Protein AF-A0A954P9D2-F1 (afdb_monomer_lite)

pLDDT: mean 96.08, std 3.05, range [79.88, 98.69]

Sequence (111 aa):
MTRSARWLGLVVFLVICLAAGGLGAIATTPEIAGWYQTLEKPSWNPPAGVFGPVWTTLYLMMGVAAWSVWRPAGLKAAARPLTIFGVQLGLNVAWSWIFFGLHQPGWAFVE

Foldseek 3Di:
DDPVVLVVQLVVLLCVLVVLVVLLCVLAVVCVVPVVVVDPDDPPDDDPVVVVVVSNVVSNVLSVVLSVLQVPPHCVNSVVVVVVSVVVSVLVSVLSCCCRVVVNVVVSVVD

Secondary structure (DSSP, 8-state):
--HHHHHHHHHHHHHHHHHHHHHHHHHHHHHHTTHHHHS---TTPPPHHHHHHHHHHHHHHHHHHHHHHHTTTHHHHHHHHHHHHHHHHHHHHHHHIIIIIS--HHHHHH-

Structure (mmCIF, N/CA/C/O backbone):
data_AF-A0A954P9D2-F1
#
_entry.id   AF-A0A954P9D2-F1
#
loop_
_atom_site.group_PDB
_atom_site.id
_atom_site.type_symbol
_atom_site.label_atom_id
_atom_site.label_alt_id
_atom_site.label_comp_id
_atom_site.label_asym_id
_atom_site.label_entity_id
_atom_site.label_seq_id
_atom_site.pdbx_PDB_ins_code
_atom_site.Cartn_x
_atom_site.Cartn_y
_atom_site.Cartn_z
_atom_site.occupancy
_atom_site.B_iso_or_equiv
_atom_site.auth_seq_id
_atom_site.auth_comp_id
_atom_site.auth_asym_id
_atom_site.auth_atom_id
_atom_site.pdbx_PDB_model_num
ATOM 1 N N . MET A 1 1 ? -14.077 1.660 23.915 1.00 79.88 1 MET A N 1
ATOM 2 C CA . MET A 1 1 ? -12.723 2.176 23.591 1.00 79.88 1 MET A CA 1
ATOM 3 C C . MET A 1 1 ? -12.595 3.623 24.031 1.00 79.88 1 MET A C 1
ATOM 5 O O . MET A 1 1 ? -13.504 4.402 23.763 1.00 79.88 1 MET A O 1
ATOM 9 N N . THR A 1 2 ? -11.478 3.977 24.665 1.00 89.56 2 THR A N 1
ATOM 10 C CA . THR A 1 2 ? -11.159 5.363 25.042 1.00 89.56 2 THR A CA 1
ATOM 11 C C . THR A 1 2 ? -10.861 6.220 23.806 1.00 89.56 2 THR A C 1
ATOM 13 O O . THR A 1 2 ? -10.557 5.696 22.730 1.00 89.56 2 THR A O 1
ATOM 16 N N . ARG A 1 3 ? -10.935 7.551 23.944 1.00 88.69 3 ARG A N 1
ATOM 17 C CA . ARG A 1 3 ? -10.591 8.491 22.861 1.00 88.69 3 ARG A CA 1
ATOM 18 C C . ARG A 1 3 ? -9.152 8.281 22.373 1.00 88.69 3 ARG A C 1
ATOM 20 O O . ARG A 1 3 ? -8.936 8.229 21.168 1.00 88.69 3 ARG A O 1
ATOM 27 N N . SER A 1 4 ? -8.206 8.071 23.287 1.00 90.69 4 SER A N 1
ATOM 28 C CA . SER A 1 4 ? -6.795 7.820 22.962 1.00 90.69 4 SER A CA 1
ATOM 29 C C . SER A 1 4 ? -6.597 6.527 22.169 1.00 90.69 4 SER A C 1
ATOM 31 O O . SER A 1 4 ? -5.880 6.530 21.175 1.00 90.69 4 SER A O 1
ATOM 33 N N . ALA A 1 5 ? -7.304 5.447 22.526 1.00 89.75 5 ALA A N 1
ATOM 34 C CA . ALA A 1 5 ? -7.237 4.186 21.783 1.00 89.75 5 ALA A CA 1
ATOM 35 C C . ALA A 1 5 ? -7.728 4.333 20.332 1.00 89.75 5 ALA A C 1
ATOM 37 O O . ALA A 1 5 ? -7.192 3.695 19.430 1.00 89.75 5 ALA A O 1
ATOM 38 N N . ARG A 1 6 ? -8.725 5.195 20.085 1.00 93.19 6 ARG A N 1
ATOM 39 C CA . ARG A 1 6 ? -9.215 5.466 18.723 1.00 93.19 6 ARG A CA 1
ATOM 40 C C . ARG A 1 6 ? -8.153 6.156 17.872 1.00 93.19 6 ARG A C 1
ATOM 42 O O . ARG A 1 6 ? -7.942 5.728 16.745 1.00 93.19 6 ARG A O 1
ATOM 49 N N . TRP A 1 7 ? -7.496 7.189 18.399 1.00 95.38 7 TRP A N 1
ATOM 50 C CA . TRP A 1 7 ? -6.448 7.912 17.671 1.00 95.38 7 TRP A CA 1
ATOM 51 C C . TRP A 1 7 ? -5.203 7.062 17.447 1.00 95.38 7 TRP A C 1
ATOM 53 O O . TRP A 1 7 ? -4.661 7.071 16.347 1.00 95.38 7 TRP A O 1
ATOM 63 N N . LEU A 1 8 ? -4.806 6.269 18.445 1.00 96.12 8 LEU A N 1
ATOM 64 C CA . LEU A 1 8 ? -3.711 5.318 18.287 1.00 96.12 8 LEU A CA 1
ATOM 65 C C . LEU A 1 8 ? -4.011 4.319 17.164 1.00 96.12 8 LEU A C 1
ATOM 67 O O . LEU A 1 8 ? -3.168 4.100 16.302 1.00 96.12 8 LEU A O 1
ATOM 71 N N . GLY A 1 9 ? -5.230 3.773 17.123 1.00 96.25 9 GLY A N 1
ATOM 72 C CA . GLY A 1 9 ? -5.637 2.887 16.035 1.00 96.25 9 GLY A CA 1
ATOM 73 C C . GLY A 1 9 ? -5.582 3.558 14.663 1.00 96.25 9 GLY A C 1
ATOM 74 O O . GLY A 1 9 ? -5.125 2.932 13.716 1.00 96.25 9 GLY A O 1
ATOM 75 N N . LEU A 1 10 ? -5.985 4.831 14.548 1.00 97.88 10 LEU A N 1
ATOM 76 C CA . LEU A 1 10 ? -5.885 5.568 13.282 1.00 97.88 10 LEU A CA 1
ATOM 77 C C . LEU A 1 10 ? -4.433 5.649 12.809 1.00 97.88 10 LEU A C 1
ATOM 79 O O . LEU A 1 10 ? -4.148 5.304 11.668 1.00 97.88 10 LEU A O 1
ATOM 83 N N . VAL A 1 11 ? -3.521 6.054 13.696 1.00 98.31 11 VAL A N 1
ATOM 84 C CA . VAL A 1 11 ? -2.087 6.126 13.381 1.00 98.31 11 VAL A CA 1
ATOM 85 C C . VAL A 1 11 ? -1.564 4.760 12.944 1.00 98.31 11 VAL A C 1
ATOM 87 O O . VAL A 1 11 ? -0.881 4.676 11.930 1.00 98.31 11 VAL A O 1
ATOM 90 N N . VAL A 1 12 ? -1.935 3.686 13.646 1.00 98.12 12 VAL A N 1
ATOM 91 C CA . VAL A 1 12 ? -1.532 2.319 13.287 1.00 98.12 12 VAL A CA 1
ATOM 92 C C . VAL A 1 12 ? -1.996 1.948 11.876 1.00 98.12 12 VAL A C 1
ATOM 94 O O . VAL A 1 12 ? -1.177 1.508 11.074 1.00 98.12 12 VAL A O 1
ATOM 97 N N . PHE A 1 13 ? -3.270 2.158 11.532 1.00 98.38 13 PHE A N 1
ATOM 98 C CA . PHE A 1 13 ? -3.767 1.827 10.191 1.00 98.38 13 PHE A CA 1
ATOM 99 C C . PHE A 1 13 ? -3.132 2.684 9.090 1.00 98.38 13 PHE A C 1
ATOM 101 O O . PHE A 1 13 ? -2.826 2.159 8.020 1.00 98.38 13 PHE A O 1
ATOM 108 N N . LEU A 1 14 ? -2.891 3.973 9.349 1.00 98.69 14 LEU A N 1
ATOM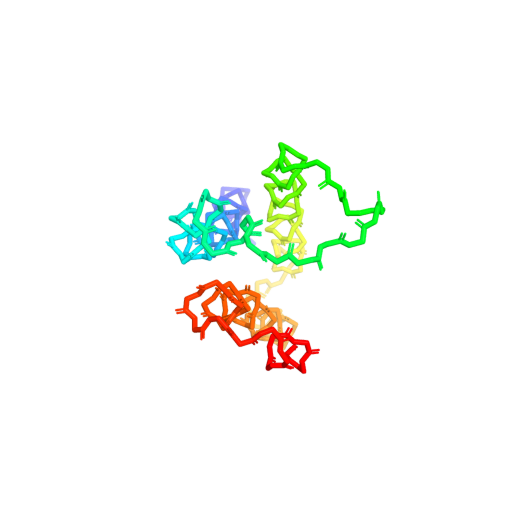 109 C CA . LEU A 1 14 ? -2.185 4.849 8.410 1.00 98.69 14 LEU A CA 1
ATOM 110 C C . LEU A 1 14 ? -0.751 4.371 8.171 1.00 98.69 14 LEU A C 1
ATOM 112 O O . LEU A 1 14 ? -0.333 4.257 7.022 1.00 98.69 14 LEU A O 1
ATOM 116 N N . VAL A 1 15 ? -0.019 4.043 9.238 1.00 98.62 15 VAL A N 1
ATOM 117 C CA . VAL A 1 15 ? 1.353 3.531 9.140 1.00 98.62 15 VAL A CA 1
ATOM 118 C C . VAL A 1 15 ? 1.387 2.213 8.373 1.00 98.62 15 VAL A C 1
ATOM 120 O O . VAL A 1 15 ? 2.235 2.062 7.504 1.00 98.62 15 VAL A O 1
ATOM 123 N N . ILE A 1 16 ? 0.455 1.289 8.627 1.00 98.50 16 ILE A N 1
ATOM 124 C CA . ILE A 1 16 ? 0.372 0.016 7.893 1.00 98.50 16 ILE A CA 1
ATOM 125 C C . ILE A 1 16 ? 0.183 0.256 6.389 1.00 98.50 16 ILE A C 1
ATOM 127 O O . ILE A 1 16 ? 0.900 -0.333 5.583 1.00 98.50 16 ILE A O 1
ATOM 131 N N . CYS A 1 17 ? -0.746 1.134 6.001 1.00 98.62 17 CYS A N 1
ATOM 132 C CA . CYS A 1 17 ? -1.026 1.386 4.585 1.00 98.62 17 CYS A CA 1
ATOM 133 C C . CYS A 1 17 ? 0.133 2.115 3.894 1.00 98.62 17 CYS A C 1
ATOM 135 O O . CYS A 1 17 ? 0.526 1.743 2.793 1.00 98.62 17 CYS A O 1
ATOM 137 N N . LEU A 1 18 ? 0.730 3.116 4.545 1.00 98.50 18 LEU A N 1
ATOM 138 C CA . LEU A 1 18 ? 1.899 3.811 3.999 1.00 98.50 18 LEU A CA 1
ATOM 139 C C . LEU A 1 18 ? 3.127 2.894 3.923 1.00 98.50 18 LEU A C 1
ATOM 141 O O . LEU A 1 18 ? 3.888 2.984 2.963 1.00 98.50 18 LEU A O 1
ATOM 145 N N . ALA A 1 19 ? 3.307 1.992 4.891 1.00 98.50 19 ALA A N 1
ATOM 146 C CA . ALA A 1 19 ? 4.371 0.994 4.858 1.00 98.50 19 ALA A CA 1
ATOM 147 C C . ALA A 1 19 ? 4.188 0.020 3.689 1.00 98.50 19 ALA A C 1
ATOM 149 O O . ALA A 1 19 ? 5.165 -0.274 3.010 1.00 98.50 19 ALA A O 1
ATOM 150 N N . ALA A 1 20 ? 2.960 -0.422 3.399 1.00 98.38 20 ALA A N 1
ATOM 151 C CA . ALA A 1 20 ? 2.671 -1.214 2.203 1.00 98.38 20 ALA A CA 1
ATOM 152 C C . ALA A 1 20 ? 3.065 -0.460 0.920 1.00 98.38 20 ALA A C 1
ATOM 154 O O . ALA A 1 20 ? 3.794 -0.998 0.088 1.00 98.38 20 ALA A O 1
ATOM 155 N N . GLY A 1 21 ? 2.701 0.822 0.816 1.00 97.81 21 GLY A N 1
ATOM 156 C CA . GLY A 1 21 ? 3.150 1.677 -0.285 1.00 97.81 21 GLY A CA 1
ATOM 157 C C . GLY A 1 21 ? 4.665 1.801 -0.395 1.00 97.81 21 GLY A C 1
ATOM 158 O O . GLY A 1 21 ? 5.212 1.690 -1.490 1.00 97.81 21 GLY A O 1
ATOM 159 N N . GLY A 1 22 ? 5.353 1.963 0.734 1.00 97.81 22 GLY A N 1
ATOM 160 C CA . GLY A 1 22 ? 6.813 1.972 0.792 1.00 97.81 22 GLY A CA 1
ATOM 161 C C . GLY A 1 22 ? 7.431 0.650 0.332 1.00 97.81 22 GLY A C 1
ATOM 162 O O . GLY A 1 22 ? 8.374 0.662 -0.452 1.00 97.81 22 GLY A O 1
ATOM 163 N N . LEU A 1 23 ? 6.873 -0.488 0.756 1.00 98.25 23 LEU A N 1
ATOM 164 C CA . LEU A 1 23 ? 7.329 -1.818 0.342 1.00 98.25 23 LEU A CA 1
ATOM 165 C C . LEU A 1 23 ? 7.161 -2.046 -1.162 1.00 98.25 23 LEU A C 1
ATOM 167 O O . LEU A 1 23 ? 8.057 -2.608 -1.789 1.00 98.25 23 LEU A O 1
ATOM 171 N N . GLY A 1 24 ? 6.053 -1.591 -1.751 1.00 97.69 24 GLY A N 1
ATOM 172 C CA . GLY A 1 24 ? 5.882 -1.608 -3.204 1.00 97.69 24 GLY A CA 1
ATOM 173 C C . GLY A 1 24 ? 6.869 -0.673 -3.910 1.00 97.69 24 GLY A C 1
ATOM 174 O O . GLY A 1 24 ? 7.498 -1.048 -4.898 1.00 97.69 24 GLY A O 1
ATOM 175 N N . ALA A 1 25 ? 7.094 0.523 -3.357 1.00 96.81 25 ALA A N 1
ATOM 176 C CA . ALA A 1 25 ? 8.015 1.507 -3.919 1.00 96.81 25 ALA A CA 1
ATOM 177 C C . ALA A 1 25 ? 9.479 1.031 -3.967 1.00 96.81 25 ALA A C 1
ATOM 179 O O . ALA A 1 25 ? 10.219 1.502 -4.832 1.00 96.81 25 ALA A O 1
ATOM 180 N N . ILE A 1 26 ? 9.894 0.099 -3.099 1.00 97.94 26 ILE A N 1
ATOM 181 C CA . ILE A 1 26 ? 11.228 -0.532 -3.155 1.00 97.94 26 ILE A CA 1
ATOM 182 C C . ILE A 1 26 ? 11.433 -1.264 -4.487 1.00 97.94 26 ILE A C 1
ATOM 184 O O . ILE A 1 26 ? 12.494 -1.123 -5.088 1.00 97.94 26 ILE A O 1
ATOM 188 N N . ALA A 1 27 ? 10.426 -2.003 -4.960 1.00 96.75 27 ALA A N 1
ATOM 189 C CA . ALA A 1 27 ? 10.481 -2.685 -6.252 1.00 96.75 27 ALA A CA 1
ATOM 190 C C . ALA A 1 27 ? 10.306 -1.705 -7.422 1.00 96.75 27 ALA A C 1
ATOM 192 O O . ALA A 1 27 ? 10.965 -1.831 -8.447 1.00 96.75 27 ALA A O 1
ATOM 193 N N . THR A 1 28 ? 9.438 -0.705 -7.260 1.00 96.31 28 THR A N 1
ATOM 194 C CA . THR A 1 28 ? 9.079 0.215 -8.345 1.00 96.31 28 THR A CA 1
ATOM 195 C C . THR A 1 28 ? 10.163 1.250 -8.649 1.00 96.31 28 THR A C 1
ATOM 197 O O . THR A 1 28 ? 10.516 1.450 -9.807 1.00 96.31 28 THR A O 1
ATOM 200 N N . THR A 1 29 ? 10.697 1.932 -7.632 1.00 95.50 29 THR A N 1
ATOM 201 C CA . THR A 1 29 ? 11.515 3.152 -7.806 1.00 95.50 29 THR A CA 1
ATOM 202 C C . THR A 1 29 ? 12.765 2.957 -8.675 1.00 95.50 29 THR A C 1
ATOM 204 O O . THR A 1 29 ? 12.985 3.798 -9.551 1.00 95.50 29 THR A O 1
ATOM 207 N N . PRO A 1 30 ? 13.572 1.888 -8.499 1.00 96.06 30 PRO A N 1
ATOM 208 C CA . PRO A 1 30 ? 14.767 1.668 -9.321 1.00 96.06 30 PRO A CA 1
ATOM 209 C C . PRO A 1 30 ? 14.444 1.472 -10.808 1.00 96.06 30 PRO A C 1
ATOM 211 O O . PRO A 1 30 ? 15.205 1.888 -11.680 1.00 96.06 30 PRO A O 1
ATOM 214 N N . GLU A 1 31 ? 13.280 0.895 -11.098 1.00 96.38 31 GLU A N 1
ATOM 215 C CA . GLU A 1 31 ? 12.882 0.468 -12.439 1.00 96.38 31 GLU A CA 1
ATOM 216 C C . GLU A 1 31 ? 12.218 1.586 -13.254 1.00 96.38 31 GLU A C 1
ATOM 218 O O . GLU A 1 31 ? 12.153 1.495 -14.482 1.00 96.38 31 GLU A O 1
ATOM 223 N N . ILE A 1 32 ? 11.775 2.677 -12.605 1.00 94.00 32 ILE A N 1
ATOM 224 C CA . ILE A 1 32 ? 11.111 3.814 -13.271 1.00 94.00 32 ILE A CA 1
ATOM 225 C C . ILE A 1 32 ? 12.006 4.446 -14.341 1.00 94.00 32 ILE A C 1
ATOM 227 O O . ILE A 1 32 ? 11.511 4.792 -15.412 1.00 94.00 32 ILE A O 1
ATOM 231 N N . ALA A 1 33 ? 13.295 4.644 -14.051 1.00 93.00 33 ALA A N 1
ATOM 232 C CA . ALA A 1 33 ? 14.248 5.258 -14.981 1.00 93.00 33 ALA A CA 1
ATOM 233 C C . ALA A 1 33 ? 14.896 4.241 -15.941 1.00 93.00 33 ALA A C 1
ATOM 235 O O . ALA A 1 33 ? 15.504 4.648 -16.928 1.00 93.00 33 ALA A O 1
ATOM 236 N N . GLY A 1 34 ? 14.770 2.943 -15.646 1.00 94.44 34 GLY A N 1
ATOM 237 C CA . GLY A 1 34 ? 15.339 1.841 -16.417 1.00 94.44 34 GLY A CA 1
ATOM 238 C C . GLY A 1 34 ? 14.289 1.145 -17.276 1.00 94.44 34 GLY A C 1
ATOM 239 O O . GLY A 1 34 ? 13.764 1.728 -18.227 1.00 94.44 34 GLY A O 1
ATOM 240 N N . TRP A 1 35 ? 13.974 -0.105 -16.929 1.00 96.50 35 TRP A N 1
ATOM 241 C CA . TRP A 1 35 ? 13.063 -0.975 -17.679 1.00 96.50 35 TRP A CA 1
ATOM 242 C C . TRP A 1 35 ? 11.715 -0.320 -18.006 1.00 96.50 35 TRP A C 1
ATOM 244 O O . TRP A 1 35 ? 11.221 -0.429 -19.127 1.00 96.50 35 TRP A O 1
ATOM 254 N N . TYR A 1 36 ? 11.132 0.443 -17.080 1.00 95.38 36 TYR A N 1
ATOM 255 C CA . TYR A 1 36 ? 9.833 1.067 -17.326 1.00 95.38 36 TYR A CA 1
ATOM 256 C C . TYR A 1 36 ? 9.865 2.090 -18.477 1.00 95.38 36 TYR A C 1
ATOM 258 O O . TYR A 1 36 ? 8.844 2.317 -19.136 1.00 95.38 36 TYR A O 1
ATOM 266 N N . GLN A 1 37 ? 11.019 2.707 -18.765 1.00 94.75 37 GLN A N 1
ATOM 267 C CA . GLN A 1 37 ? 11.164 3.617 -19.907 1.00 94.75 37 GLN A CA 1
ATOM 268 C C . GLN A 1 37 ? 11.184 2.891 -21.249 1.00 94.75 37 GLN A C 1
ATOM 270 O O . GLN A 1 37 ? 10.749 3.483 -22.233 1.00 94.75 37 GLN A O 1
ATOM 275 N N . THR A 1 38 ? 11.610 1.626 -21.290 1.00 96.06 38 THR A N 1
ATOM 276 C CA . THR A 1 38 ? 11.708 0.851 -22.536 1.00 96.06 38 THR A CA 1
ATOM 277 C C . THR A 1 38 ? 10.372 0.267 -22.990 1.00 96.06 38 THR A C 1
ATOM 279 O O . THR A 1 38 ? 10.289 -0.296 -24.076 1.00 96.06 38 THR A O 1
ATOM 282 N N . LEU A 1 39 ? 9.330 0.356 -22.159 1.00 95.19 39 LEU A N 1
ATOM 283 C CA . LEU A 1 39 ? 7.997 -0.123 -22.503 1.00 95.19 39 LEU A CA 1
ATOM 284 C C . LEU A 1 39 ? 7.298 0.827 -23.479 1.00 95.19 39 LEU A C 1
ATOM 286 O O . LEU A 1 39 ? 7.213 2.033 -23.233 1.00 95.19 39 LEU A 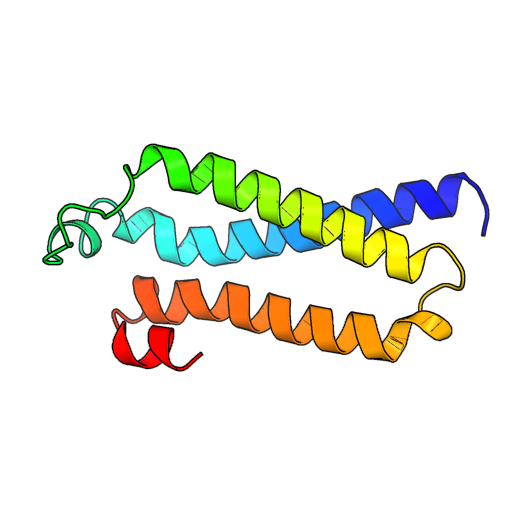O 1
ATOM 290 N N . GLU A 1 40 ? 6.704 0.254 -24.523 1.00 95.25 40 GLU A N 1
ATOM 291 C CA . GLU A 1 40 ? 5.739 0.936 -25.384 1.00 95.25 40 GLU A CA 1
ATOM 292 C C . GLU A 1 40 ? 4.471 1.231 -24.575 1.00 95.25 40 GLU A C 1
ATOM 294 O O . GLU A 1 40 ? 3.663 0.346 -24.282 1.00 95.25 40 GLU A O 1
ATOM 299 N N . LYS A 1 41 ? 4.323 2.488 -24.154 1.00 93.50 41 LYS A N 1
ATOM 300 C CA . LYS A 1 41 ? 3.193 2.956 -23.346 1.00 93.50 41 LYS A CA 1
ATOM 301 C C . LYS A 1 41 ? 2.183 3.663 -24.249 1.00 93.50 41 LYS A C 1
ATOM 303 O O . LYS A 1 41 ? 2.583 4.429 -25.125 1.00 93.50 41 LYS A O 1
ATOM 308 N N . PRO A 1 42 ? 0.874 3.469 -24.030 1.00 94.50 42 PRO A N 1
ATOM 309 C CA . PRO A 1 42 ? -0.137 4.184 -24.792 1.00 94.50 42 PRO A CA 1
ATOM 310 C C . PRO A 1 42 ? -0.076 5.692 -24.517 1.00 94.50 42 PRO A C 1
ATOM 312 O O . PRO A 1 42 ? 0.318 6.128 -23.434 1.00 94.50 42 PRO A O 1
ATOM 315 N N . SER A 1 43 ? -0.547 6.499 -25.471 1.00 95.19 43 SER A N 1
ATOM 316 C CA . SER A 1 43 ? -0.532 7.970 -25.385 1.00 95.19 43 SER A CA 1
ATOM 317 C C . SER A 1 43 ? -1.348 8.550 -24.222 1.00 95.19 43 SER A C 1
ATOM 319 O O . SER A 1 43 ? -1.139 9.696 -23.839 1.00 95.19 43 SER A O 1
ATOM 321 N N . TRP A 1 44 ? -2.262 7.766 -23.648 1.00 95.19 44 TRP A N 1
ATOM 322 C CA . TRP A 1 44 ? -3.080 8.137 -22.493 1.00 95.19 44 TRP A CA 1
ATOM 323 C C . TRP A 1 44 ? -2.463 7.740 -21.141 1.00 95.19 44 TRP A C 1
ATOM 325 O O . TRP A 1 44 ? -3.093 7.950 -20.104 1.00 95.19 44 TRP A O 1
ATOM 335 N N . ASN A 1 45 ? -1.250 7.176 -21.115 1.00 94.00 45 ASN A N 1
ATOM 336 C CA . ASN A 1 45 ? -0.559 6.876 -19.863 1.00 94.00 45 ASN A CA 1
ATOM 337 C C . ASN A 1 45 ? -0.276 8.175 -19.074 1.00 94.00 45 ASN A C 1
ATOM 339 O O . ASN A 1 45 ? 0.350 9.087 -19.624 1.00 94.00 45 ASN A O 1
ATOM 343 N N . PRO A 1 46 ? -0.682 8.277 -17.793 1.00 93.81 46 PRO A N 1
ATOM 344 C CA . PRO A 1 46 ? -0.463 9.486 -17.008 1.00 93.81 46 PRO A CA 1
ATOM 345 C C . PRO A 1 46 ? 1.025 9.850 -16.855 1.00 93.81 46 PRO A C 1
ATOM 347 O O . PRO A 1 46 ? 1.891 8.969 -16.865 1.00 93.81 46 PRO A O 1
ATOM 350 N N . PRO A 1 47 ? 1.353 11.136 -16.634 1.00 92.38 47 PRO A N 1
ATOM 351 C CA . PRO A 1 47 ? 2.717 11.548 -16.316 1.00 92.38 47 PRO A CA 1
ATOM 352 C C . PRO A 1 47 ? 3.232 10.903 -15.019 1.00 92.38 47 PRO A C 1
ATOM 354 O O . PRO A 1 47 ? 2.508 10.829 -14.026 1.00 92.38 47 PRO A O 1
ATOM 357 N N . ALA A 1 48 ? 4.515 10.520 -14.989 1.00 89.19 48 ALA A N 1
ATOM 358 C CA . ALA A 1 48 ? 5.134 9.812 -13.858 1.00 89.19 48 ALA A CA 1
ATOM 359 C C . ALA A 1 48 ? 4.965 10.536 -12.503 1.00 89.19 48 ALA A C 1
ATOM 361 O O . ALA A 1 48 ? 4.736 9.898 -11.478 1.00 89.19 48 ALA A O 1
ATOM 362 N N . GLY A 1 49 ? 5.006 11.873 -12.499 1.00 90.88 49 GLY A N 1
ATOM 363 C CA . GLY A 1 49 ? 4.855 12.680 -11.283 1.00 90.88 49 GLY A CA 1
ATOM 364 C C . GLY A 1 49 ? 3.480 12.583 -10.610 1.00 90.88 49 GLY A C 1
ATOM 365 O O . GLY A 1 49 ? 3.368 12.899 -9.429 1.00 90.88 49 GLY A O 1
ATOM 366 N N . VAL A 1 50 ? 2.441 12.125 -11.318 1.00 95.81 50 VAL A N 1
ATOM 367 C CA . VAL A 1 50 ? 1.074 12.007 -10.774 1.00 95.81 50 VAL A CA 1
ATOM 368 C C . VAL A 1 50 ? 0.920 10.766 -9.888 1.00 95.81 50 VAL A C 1
ATOM 370 O O . VAL A 1 50 ? 0.138 10.780 -8.938 1.00 95.81 50 VAL A O 1
ATOM 373 N N . PHE A 1 51 ? 1.692 9.706 -10.146 1.00 93.94 51 PHE A N 1
ATOM 374 C CA . PHE A 1 51 ? 1.553 8.432 -9.437 1.00 93.94 51 PHE A CA 1
ATOM 375 C C . PHE A 1 51 ? 1.863 8.550 -7.941 1.00 93.94 51 PHE A C 1
ATOM 377 O O . PHE A 1 51 ? 1.125 7.999 -7.128 1.00 93.94 51 PHE A O 1
ATOM 384 N N . GLY A 1 52 ? 2.907 9.295 -7.562 1.00 94.62 52 GLY A N 1
ATOM 385 C CA . GLY A 1 52 ? 3.295 9.473 -6.156 1.00 94.62 52 GLY A CA 1
ATOM 386 C C . GLY A 1 52 ? 2.179 10.080 -5.291 1.00 94.62 52 GLY A C 1
ATOM 387 O O . GLY A 1 52 ? 1.767 9.451 -4.310 1.00 94.62 52 GLY A O 1
ATOM 388 N N . PRO A 1 53 ? 1.643 11.264 -5.647 1.00 97.25 53 PRO A N 1
ATOM 389 C CA . PRO A 1 53 ? 0.516 11.868 -4.943 1.00 97.25 53 PRO A CA 1
ATOM 390 C C . PRO A 1 53 ? -0.730 10.978 -4.921 1.00 97.25 53 PRO A C 1
ATOM 392 O O . PRO A 1 53 ? -1.310 10.794 -3.854 1.00 97.25 53 PRO A O 1
ATOM 395 N N . VAL A 1 54 ? -1.108 10.377 -6.058 1.00 98.06 54 VAL A N 1
ATOM 396 C CA . VAL A 1 54 ? -2.305 9.521 -6.145 1.00 98.06 54 VAL A CA 1
ATOM 397 C C . VAL A 1 54 ? -2.196 8.331 -5.198 1.00 98.06 54 VAL A C 1
ATOM 399 O O . VAL A 1 54 ? -3.083 8.134 -4.368 1.00 98.06 54 VAL A O 1
ATOM 402 N N . TRP A 1 55 ? -1.100 7.574 -5.253 1.00 97.69 55 TRP A N 1
ATOM 403 C CA . TRP A 1 55 ? -0.919 6.419 -4.375 1.00 97.69 55 TRP A CA 1
ATOM 404 C C . TRP A 1 55 ? -0.832 6.815 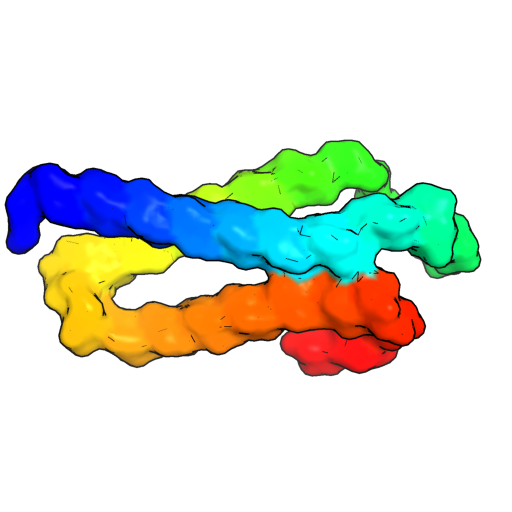-2.905 1.00 97.69 55 TRP A C 1
ATOM 406 O O . TRP A 1 55 ? -1.451 6.166 -2.065 1.00 97.69 55 TRP A O 1
ATOM 416 N N . THR A 1 56 ? -0.150 7.916 -2.583 1.00 97.88 56 THR A N 1
ATOM 417 C CA . THR A 1 56 ? -0.095 8.427 -1.205 1.00 97.88 56 THR A CA 1
ATOM 418 C C . THR A 1 56 ? -1.496 8.746 -0.682 1.00 97.88 56 THR A C 1
ATOM 420 O O . THR A 1 56 ? -1.868 8.293 0.401 1.00 97.88 56 THR A O 1
ATOM 423 N N . THR A 1 57 ? -2.308 9.469 -1.459 1.00 98.44 57 THR A N 1
ATOM 424 C CA . THR A 1 57 ? -3.702 9.764 -1.101 1.00 98.44 57 THR A CA 1
ATOM 425 C C . THR A 1 57 ? -4.516 8.483 -0.924 1.00 98.44 57 THR A C 1
ATOM 427 O O . THR A 1 57 ? -5.230 8.357 0.073 1.00 98.44 57 THR A O 1
ATOM 430 N N . LEU A 1 58 ? -4.374 7.512 -1.829 1.00 98.44 58 LEU A N 1
ATOM 431 C CA . LEU A 1 58 ? -5.064 6.227 -1.736 1.00 98.44 58 LEU A CA 1
ATOM 432 C C . LEU A 1 58 ? -4.693 5.463 -0.458 1.00 98.44 58 LEU A C 1
ATOM 434 O O . LEU A 1 58 ? -5.595 5.027 0.255 1.00 98.44 58 LEU A O 1
ATOM 438 N N . TYR A 1 59 ? -3.411 5.356 -0.101 1.00 98.56 59 TYR A N 1
ATOM 439 C CA . TYR A 1 59 ? -2.996 4.674 1.133 1.00 98.56 59 TYR A CA 1
ATOM 440 C C . TYR A 1 59 ? -3.513 5.370 2.397 1.00 98.56 59 TYR A C 1
ATOM 442 O O . TYR A 1 59 ? -3.939 4.699 3.340 1.00 98.56 59 TYR A O 1
ATOM 450 N N . LEU A 1 60 ? -3.543 6.706 2.417 1.00 98.62 60 LEU A N 1
ATOM 451 C CA . LEU A 1 60 ? -4.151 7.453 3.522 1.00 98.62 60 LEU A CA 1
ATOM 452 C C . LEU A 1 60 ? -5.654 7.155 3.628 1.00 98.62 60 LEU A C 1
ATOM 454 O O . LEU A 1 60 ? -6.154 6.877 4.720 1.00 98.62 60 LEU A O 1
ATOM 458 N N . MET A 1 61 ? -6.369 7.159 2.499 1.00 98.69 61 MET A N 1
ATOM 459 C CA . MET A 1 61 ? -7.798 6.837 2.452 1.00 98.69 61 MET A CA 1
ATOM 460 C C . MET A 1 61 ? -8.079 5.398 2.900 1.00 98.69 61 MET A C 1
ATOM 462 O O . MET A 1 61 ? -9.004 5.180 3.684 1.00 98.69 61 MET A O 1
ATOM 466 N N . MET A 1 62 ? -7.266 4.431 2.470 1.00 98.69 62 MET A N 1
ATOM 467 C CA . MET A 1 62 ? -7.360 3.035 2.908 1.00 98.69 62 MET A CA 1
ATOM 468 C C . MET A 1 62 ? -7.161 2.907 4.422 1.00 98.69 62 MET A C 1
ATOM 470 O O . MET A 1 62 ? -7.964 2.255 5.092 1.00 98.69 62 MET A O 1
ATOM 474 N N . GLY A 1 63 ? -6.155 3.583 4.985 1.00 98.44 63 GLY A N 1
ATOM 475 C CA . GLY A 1 63 ? -5.908 3.577 6.428 1.00 98.44 63 GLY A CA 1
ATOM 476 C C . GLY A 1 63 ? -7.078 4.163 7.226 1.00 98.44 63 GLY A C 1
ATOM 477 O O . GLY A 1 63 ? -7.509 3.577 8.223 1.00 98.44 63 GLY A O 1
ATOM 478 N N . VAL A 1 64 ? -7.663 5.270 6.756 1.00 98.56 64 VAL A N 1
ATOM 479 C CA . VAL A 1 64 ? -8.879 5.855 7.353 1.00 98.56 64 VAL A CA 1
ATOM 480 C C . VAL A 1 64 ? -10.078 4.907 7.232 1.00 98.56 64 VAL A C 1
ATOM 482 O O . VAL A 1 64 ? -10.852 4.780 8.188 1.00 98.56 64 VAL A O 1
ATOM 485 N N . ALA A 1 65 ? -10.241 4.220 6.101 1.00 98.12 65 ALA A N 1
ATOM 486 C CA . ALA A 1 65 ? -11.324 3.261 5.890 1.00 98.12 65 ALA A CA 1
ATOM 487 C C . ALA A 1 65 ? -11.200 2.046 6.828 1.00 98.12 65 ALA A C 1
ATOM 489 O O . ALA A 1 65 ? -12.150 1.733 7.552 1.00 98.12 65 ALA A O 1
ATOM 490 N N . ALA A 1 66 ? -10.021 1.421 6.902 1.00 98.00 66 ALA A N 1
ATOM 491 C CA . ALA A 1 66 ? -9.751 0.295 7.797 1.00 98.00 66 ALA A CA 1
ATOM 492 C C . ALA A 1 66 ? -9.949 0.683 9.273 1.00 98.00 66 ALA A C 1
ATOM 494 O O . ALA A 1 66 ? -10.620 -0.025 10.033 1.00 98.00 66 ALA A O 1
ATOM 495 N N . TRP A 1 67 ? -9.466 1.867 9.663 1.00 98.06 67 TRP A N 1
ATOM 496 C CA . TRP A 1 67 ? -9.729 2.429 10.985 1.00 98.06 67 TRP A CA 1
ATOM 497 C C . TRP A 1 67 ? -11.223 2.631 11.249 1.00 98.06 67 TRP A C 1
ATOM 499 O O . TRP A 1 67 ? -11.697 2.305 12.337 1.00 98.06 67 TRP A O 1
ATOM 509 N N . SER A 1 68 ? -11.979 3.141 10.275 1.00 97.38 68 SER A N 1
ATOM 510 C CA . SER A 1 68 ? -13.418 3.397 10.425 1.00 97.38 68 SER A CA 1
ATOM 511 C C . SER A 1 68 ? -14.218 2.112 10.629 1.00 97.38 68 SER A C 1
ATOM 513 O O . SER A 1 68 ? -15.179 2.122 11.398 1.00 97.38 68 SER A O 1
ATOM 515 N N . VAL A 1 69 ? -13.791 1.006 10.011 1.00 96.75 69 VAL A N 1
ATOM 516 C CA . VAL A 1 69 ? -14.366 -0.335 10.216 1.00 96.75 69 VAL A CA 1
ATOM 517 C C . VAL A 1 69 ? -13.992 -0.902 11.589 1.00 96.75 69 VAL A C 1
ATOM 519 O O . VAL A 1 69 ? -14.824 -1.506 12.264 1.00 96.75 69 VAL A O 1
ATOM 522 N N . TRP A 1 70 ? -12.758 -0.681 12.042 1.00 97.06 70 TRP A N 1
ATOM 523 C CA . TRP A 1 70 ? -12.278 -1.154 13.342 1.00 97.06 70 TRP A CA 1
ATOM 524 C C . TRP A 1 70 ? -12.849 -0.369 14.539 1.00 97.06 70 TRP A C 1
ATOM 526 O O . TRP A 1 70 ? -13.176 -0.949 15.576 1.00 97.06 70 TRP A O 1
ATOM 536 N N . ARG A 1 71 ? -12.987 0.957 14.421 1.00 95.88 71 ARG A N 1
ATOM 537 C CA . ARG A 1 71 ? -13.315 1.893 15.517 1.00 95.88 71 ARG A CA 1
ATOM 538 C C . ARG A 1 71 ? -14.585 1.564 16.329 1.00 95.88 71 ARG A C 1
ATOM 540 O O . ARG A 1 71 ? -14.557 1.831 17.535 1.00 95.88 71 ARG A O 1
ATOM 547 N N . PRO A 1 72 ? -15.701 1.077 15.745 1.00 92.62 72 PRO A N 1
ATOM 548 C CA . PRO A 1 72 ? -16.954 0.888 16.479 1.00 92.62 72 PRO A CA 1
ATOM 549 C C . PRO A 1 72 ? -16.889 -0.236 17.516 1.00 92.62 72 PRO A C 1
ATOM 551 O O . PRO A 1 72 ? -17.397 -0.070 18.622 1.00 92.62 72 PRO A O 1
ATOM 554 N N . ALA A 1 73 ? -16.253 -1.359 17.172 1.00 88.81 73 ALA A N 1
ATOM 555 C CA . ALA A 1 73 ? -16.338 -2.594 17.957 1.00 88.81 73 ALA A CA 1
ATOM 556 C C . ALA A 1 73 ? -15.016 -3.389 18.044 1.00 88.81 73 ALA A C 1
ATOM 558 O O . ALA A 1 73 ? -14.978 -4.476 18.622 1.00 88.81 73 ALA A O 1
ATOM 559 N N . GLY A 1 74 ? -13.914 -2.840 17.527 1.00 91.38 74 GLY A N 1
ATOM 560 C CA . GLY A 1 74 ? -12.591 -3.453 17.571 1.00 91.38 74 GLY A CA 1
ATOM 561 C C . GLY A 1 74 ? -12.445 -4.671 16.655 1.00 91.38 74 GLY A C 1
ATOM 562 O O . GLY A 1 74 ? -13.282 -4.953 15.798 1.00 91.38 74 GLY A O 1
ATOM 563 N N . LEU A 1 75 ? -11.354 -5.418 16.850 1.00 89.88 75 LEU A N 1
ATOM 564 C CA . LEU A 1 75 ? -10.941 -6.490 15.936 1.00 89.88 75 LEU A CA 1
ATOM 565 C C . LEU A 1 75 ? -11.923 -7.660 15.858 1.00 89.88 75 LEU A C 1
ATOM 567 O O . LEU A 1 75 ? -12.086 -8.207 14.780 1.00 89.88 75 LEU A O 1
ATOM 571 N N . LYS A 1 76 ? -12.596 -8.046 16.952 1.00 91.56 76 LYS A N 1
ATOM 572 C CA . LYS A 1 76 ? -13.514 -9.201 16.922 1.00 91.56 76 LYS A CA 1
ATOM 573 C C . LYS A 1 76 ? -14.665 -8.994 15.936 1.00 91.56 76 LYS A C 1
ATOM 575 O O . LYS A 1 76 ? -14.958 -9.885 15.150 1.00 91.56 76 LYS A O 1
ATOM 580 N N . ALA A 1 77 ? -15.286 -7.817 15.957 1.00 91.31 77 ALA A N 1
ATOM 581 C CA . ALA A 1 77 ? -16.377 -7.487 15.042 1.00 91.31 77 ALA A CA 1
ATOM 582 C C . ALA A 1 77 ? -15.873 -7.171 13.624 1.00 91.31 77 ALA A C 1
ATOM 584 O O . ALA A 1 77 ? -16.551 -7.462 12.643 1.00 91.31 77 ALA A O 1
ATOM 585 N N . ALA A 1 78 ? -14.671 -6.601 13.515 1.00 94.19 78 ALA A N 1
ATOM 586 C CA . ALA A 1 78 ? -14.061 -6.213 12.249 1.00 94.19 78 ALA A CA 1
ATOM 587 C C . ALA A 1 78 ? -13.184 -7.310 11.614 1.00 94.19 78 ALA A C 1
ATOM 589 O O . ALA A 1 78 ? -12.555 -7.053 10.592 1.00 94.19 78 ALA A O 1
ATOM 590 N N . ALA A 1 79 ? -13.125 -8.518 12.186 1.00 95.31 79 ALA A N 1
ATOM 591 C CA . ALA A 1 79 ? -12.152 -9.540 11.799 1.00 95.31 79 ALA A CA 1
ATOM 592 C C . ALA A 1 79 ? -12.252 -9.883 10.311 1.00 95.31 79 ALA A C 1
ATOM 594 O O . ALA A 1 79 ? -11.293 -9.712 9.573 1.00 95.31 79 ALA A O 1
ATOM 595 N N . ARG A 1 80 ? -13.444 -10.275 9.850 1.00 97.19 80 ARG A N 1
ATOM 596 C CA . ARG A 1 80 ? -13.673 -10.646 8.449 1.00 97.19 80 ARG A CA 1
ATOM 597 C C . ARG A 1 80 ? -13.326 -9.523 7.457 1.00 97.19 80 ARG A C 1
ATOM 599 O O . ARG A 1 80 ? -12.531 -9.793 6.559 1.00 97.19 80 ARG A O 1
ATOM 606 N N . PRO A 1 81 ? -13.870 -8.292 7.569 1.00 96.94 81 PRO A N 1
ATOM 607 C CA . PRO A 1 81 ? -13.527 -7.234 6.620 1.00 96.94 81 PRO A CA 1
ATOM 608 C C . PRO A 1 81 ? -12.048 -6.833 6.689 1.00 96.94 81 PRO A C 1
ATOM 610 O O . PRO A 1 81 ? -11.456 -6.585 5.644 1.00 96.94 81 PRO A O 1
ATOM 613 N N . LEU A 1 82 ? -11.422 -6.829 7.872 1.00 97.44 82 LEU A N 1
ATOM 614 C CA . LEU A 1 82 ? -9.996 -6.509 7.995 1.00 97.44 82 LEU A CA 1
ATOM 615 C C . LEU A 1 82 ? -9.085 -7.621 7.465 1.00 97.44 82 LEU A C 1
ATOM 617 O O . LEU A 1 82 ? -8.020 -7.313 6.944 1.00 97.44 82 LEU A O 1
ATOM 621 N N . THR A 1 83 ? -9.488 -8.892 7.543 1.00 98.06 83 THR A N 1
ATOM 622 C CA . THR A 1 83 ? -8.760 -9.994 6.899 1.00 98.06 83 THR A CA 1
ATOM 623 C C . THR A 1 83 ? -8.803 -9.855 5.382 1.00 98.06 83 THR A C 1
ATOM 625 O O . THR A 1 83 ? -7.762 -9.948 4.742 1.00 98.06 83 THR A O 1
ATOM 628 N N . ILE A 1 84 ? -9.978 -9.578 4.807 1.00 98.31 84 ILE A N 1
ATOM 629 C CA . ILE A 1 84 ? -10.115 -9.354 3.359 1.00 98.31 84 ILE A CA 1
ATOM 630 C C . ILE A 1 84 ? -9.281 -8.142 2.931 1.00 98.31 84 ILE A C 1
ATOM 632 O O . ILE A 1 84 ? -8.541 -8.223 1.956 1.00 98.31 84 ILE A O 1
ATOM 636 N N . PHE A 1 85 ? -9.346 -7.049 3.693 1.00 98.38 85 PHE A N 1
ATOM 637 C CA . PHE A 1 85 ? -8.513 -5.871 3.465 1.00 98.38 85 PHE A CA 1
ATOM 638 C C . PHE A 1 85 ? -7.014 -6.194 3.553 1.00 98.38 85 PHE A C 1
ATOM 640 O O . PHE A 1 85 ? -6.249 -5.755 2.707 1.00 98.38 85 PHE A O 1
ATOM 647 N N . GLY A 1 86 ? -6.588 -7.000 4.528 1.00 98.31 86 GLY A N 1
ATOM 648 C CA . GLY A 1 86 ? -5.195 -7.430 4.655 1.00 98.31 86 GLY A CA 1
ATOM 649 C C . GLY A 1 86 ? -4.712 -8.253 3.459 1.00 98.31 86 GLY A C 1
ATOM 650 O O . GLY A 1 86 ? -3.601 -8.032 2.986 1.00 98.31 86 GLY A O 1
ATOM 651 N N . VAL A 1 87 ? -5.551 -9.151 2.931 1.00 98.50 87 VAL A N 1
ATOM 652 C CA . VAL A 1 87 ? -5.253 -9.887 1.689 1.00 98.50 87 VAL A CA 1
ATOM 653 C C . VAL A 1 87 ? -5.145 -8.925 0.509 1.00 98.50 87 VAL A C 1
ATOM 655 O O . VAL A 1 87 ? -4.170 -8.989 -0.231 1.00 98.50 87 VAL A O 1
ATOM 658 N N . GLN A 1 88 ? -6.096 -7.999 0.366 1.00 98.44 88 GLN A N 1
ATOM 659 C CA . GLN A 1 88 ? -6.073 -6.992 -0.697 1.00 98.44 88 GLN A CA 1
ATOM 660 C C . GLN A 1 88 ? -4.824 -6.101 -0.623 1.00 98.44 88 GLN A C 1
ATOM 662 O O . GLN A 1 88 ? -4.224 -5.818 -1.655 1.00 98.44 88 GLN A O 1
ATOM 667 N N . LEU A 1 89 ? -4.397 -5.698 0.575 1.00 98.50 89 LEU A N 1
ATOM 668 C CA . LEU A 1 89 ? -3.179 -4.914 0.770 1.00 98.50 89 LEU A CA 1
ATOM 669 C C . LEU A 1 89 ? -1.920 -5.740 0.461 1.00 98.50 89 LEU A C 1
ATOM 671 O O . LEU A 1 89 ? -0.958 -5.212 -0.087 1.00 98.50 89 LEU A O 1
ATOM 675 N N . GLY A 1 90 ? -1.931 -7.036 0.783 1.00 98.56 90 GLY A N 1
ATOM 676 C CA . GLY A 1 90 ? -0.858 -7.964 0.429 1.00 98.56 90 GLY A CA 1
ATOM 677 C C . GLY A 1 90 ? -0.700 -8.130 -1.083 1.00 98.56 90 GLY A C 1
ATOM 678 O O . GLY A 1 90 ? 0.420 -8.031 -1.579 1.00 98.56 90 GLY A O 1
ATOM 679 N N . LEU A 1 91 ? -1.812 -8.311 -1.803 1.00 98.44 91 LEU A N 1
ATOM 680 C CA . LEU A 1 91 ? -1.834 -8.309 -3.270 1.00 98.44 91 LEU A CA 1
ATOM 681 C C . LEU A 1 91 ? -1.293 -6.976 -3.797 1.00 98.44 91 LEU A C 1
ATOM 683 O O . LEU A 1 91 ? -0.284 -6.948 -4.484 1.00 98.44 91 LEU A O 1
ATOM 687 N N . ASN A 1 92 ? -1.811 -5.852 -3.300 1.00 98.50 92 ASN A N 1
ATOM 688 C CA . ASN A 1 92 ? -1.359 -4.524 -3.711 1.00 98.50 92 ASN A CA 1
ATOM 689 C C . ASN A 1 92 ? 0.169 -4.302 -3.603 1.00 98.50 92 ASN A C 1
ATOM 691 O O . ASN A 1 92 ? 0.756 -3.647 -4.467 1.00 98.50 92 ASN A O 1
ATOM 695 N N . VAL A 1 93 ? 0.830 -4.869 -2.586 1.00 98.44 93 VAL A N 1
ATOM 696 C CA . VAL A 1 93 ? 2.302 -4.887 -2.514 1.00 98.44 93 VAL A CA 1
ATOM 697 C C . VAL A 1 93 ? 2.895 -5.834 -3.556 1.00 98.44 93 VAL A C 1
ATOM 699 O O . VAL A 1 93 ? 3.819 -5.435 -4.268 1.00 98.44 93 VAL A O 1
ATOM 702 N N . ALA A 1 94 ? 2.383 -7.066 -3.650 1.00 98.38 94 ALA A N 1
ATOM 703 C CA . ALA A 1 94 ? 2.837 -8.079 -4.602 1.00 98.38 94 ALA A CA 1
ATOM 704 C C . ALA A 1 94 ? 2.842 -7.561 -6.048 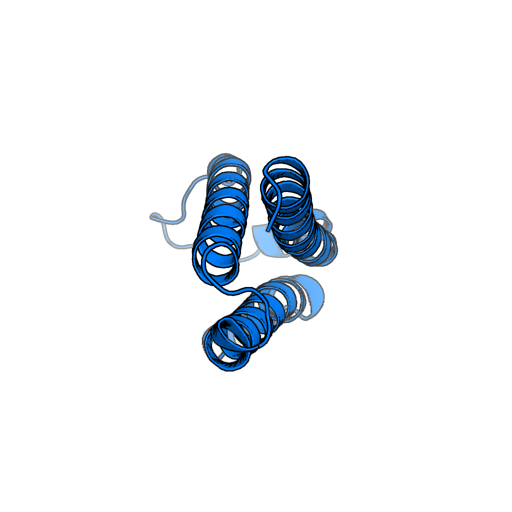1.00 98.38 94 ALA A C 1
ATOM 706 O O . ALA A 1 94 ? 3.822 -7.799 -6.754 1.00 98.38 94 ALA A O 1
ATOM 707 N N . TRP A 1 95 ? 1.859 -6.747 -6.432 1.00 98.56 95 TRP A N 1
ATOM 708 C CA . TRP A 1 95 ? 1.779 -6.133 -7.758 1.00 98.56 95 TRP A CA 1
ATOM 709 C C . TRP A 1 95 ? 3.035 -5.382 -8.158 1.00 98.56 95 TRP A C 1
ATOM 711 O O . TRP A 1 95 ? 3.552 -5.548 -9.263 1.00 98.56 95 TRP A O 1
ATOM 721 N N . SER A 1 96 ? 3.585 -4.594 -7.233 1.00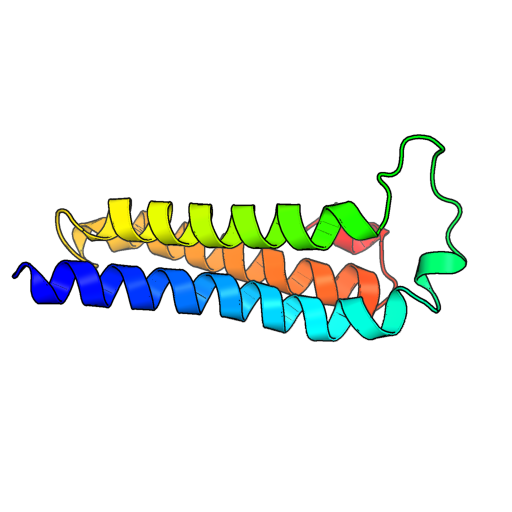 98.00 96 SER A N 1
ATOM 722 C CA . SER A 1 96 ? 4.801 -3.826 -7.504 1.00 98.00 96 SER A CA 1
ATOM 723 C C . SER A 1 96 ? 5.996 -4.753 -7.743 1.00 98.00 96 SER A C 1
ATOM 725 O O . SER A 1 96 ? 6.812 -4.504 -8.628 1.00 98.00 96 SER A O 1
ATOM 727 N N . TRP A 1 97 ? 6.077 -5.860 -7.004 1.00 98.38 97 TRP A N 1
ATOM 728 C CA . TRP A 1 97 ? 7.135 -6.855 -7.169 1.00 98.38 97 TRP A CA 1
ATOM 729 C C . TRP A 1 97 ? 6.974 -7.669 -8.451 1.00 98.38 97 TRP A C 1
ATOM 731 O O . TRP A 1 97 ? 7.964 -7.914 -9.131 1.00 98.38 97 TRP A O 1
ATOM 741 N N . ILE A 1 98 ? 5.754 -8.053 -8.820 1.00 98.44 98 ILE A N 1
ATOM 742 C CA . ILE A 1 98 ? 5.496 -8.810 -10.050 1.00 98.44 98 ILE A CA 1
ATOM 743 C C . ILE A 1 98 ? 5.732 -7.926 -11.281 1.00 98.44 98 ILE A C 1
ATOM 745 O O . ILE A 1 98 ? 6.417 -8.337 -12.221 1.00 98.44 98 ILE A O 1
ATOM 749 N N . PHE A 1 99 ? 5.206 -6.699 -11.277 1.00 98.25 99 PHE A N 1
ATOM 750 C CA . PHE A 1 99 ? 5.325 -5.790 -12.413 1.00 98.25 99 PHE A CA 1
ATOM 751 C C . PHE A 1 99 ? 6.752 -5.256 -12.564 1.00 98.25 99 PHE A C 1
ATOM 753 O O . PHE A 1 99 ? 7.364 -5.456 -13.610 1.00 98.25 99 PHE A O 1
ATOM 760 N N . PHE A 1 100 ? 7.289 -4.591 -11.536 1.00 97.50 100 PHE A N 1
ATOM 761 C CA . PHE A 1 100 ? 8.594 -3.930 -11.618 1.00 97.50 100 PHE A CA 1
ATOM 762 C C . PHE A 1 100 ? 9.746 -4.854 -11.229 1.00 97.50 100 PHE A C 1
ATOM 764 O O . PHE A 1 100 ? 10.762 -4.856 -11.905 1.00 97.50 100 PHE A O 1
ATOM 771 N N . GLY A 1 101 ? 9.600 -5.672 -10.186 1.00 96.88 101 GLY A N 1
ATOM 772 C CA . GLY A 1 101 ? 10.686 -6.555 -9.743 1.00 96.88 101 GLY A CA 1
ATOM 773 C C . GLY A 1 101 ? 10.944 -7.742 -10.679 1.00 96.88 101 GLY A C 1
ATOM 774 O O . GLY A 1 101 ? 12.094 -8.094 -10.922 1.00 96.88 101 GLY A O 1
ATOM 775 N N . LEU A 1 102 ? 9.884 -8.369 -11.200 1.00 97.50 102 LEU A N 1
ATOM 776 C CA . LEU A 1 102 ? 9.980 -9.551 -12.067 1.00 97.50 102 LEU A CA 1
ATOM 777 C C . LEU A 1 102 ? 9.824 -9.231 -13.560 1.00 97.50 102 LEU A C 1
ATOM 779 O O . LEU A 1 102 ? 9.995 -10.131 -14.380 1.00 97.50 102 LEU A O 1
ATOM 783 N N . HIS A 1 103 ? 9.484 -7.989 -13.921 1.00 97.75 103 HIS A N 1
ATOM 784 C CA . HIS A 1 103 ? 9.179 -7.571 -15.299 1.00 97.75 103 HIS A CA 1
ATOM 785 C C . HIS A 1 103 ? 8.101 -8.443 -15.964 1.00 97.75 103 HIS A C 1
ATOM 787 O O . HIS A 1 103 ? 8.167 -8.736 -17.160 1.00 97.75 103 HIS A O 1
ATOM 793 N N . GLN A 1 104 ? 7.094 -8.872 -15.194 1.00 97.69 104 GLN A N 1
ATOM 794 C CA . GLN A 1 104 ? 6.022 -9.762 -15.653 1.00 97.69 104 GLN A CA 1
ATOM 795 C C . GLN A 1 104 ? 4.660 -9.045 -15.706 1.00 97.69 104 GLN A C 1
ATOM 797 O O . GLN A 1 104 ? 3.763 -9.352 -14.916 1.00 97.69 104 GLN A O 1
ATOM 802 N N . PRO A 1 105 ? 4.440 -8.125 -16.668 1.00 96.00 105 PRO A N 1
ATOM 803 C CA . PRO A 1 105 ? 3.197 -7.356 -16.759 1.00 96.00 105 PRO A CA 1
ATOM 804 C C . PRO A 1 105 ? 1.955 -8.234 -16.981 1.00 96.00 105 PRO A C 1
ATOM 806 O O . PRO A 1 105 ? 0.871 -7.873 -16.540 1.00 96.00 105 PRO A O 1
ATOM 809 N N . GLY A 1 106 ? 2.102 -9.401 -17.623 1.00 96.81 106 GLY A N 1
ATOM 810 C CA . GLY A 1 106 ? 0.999 -10.349 -17.805 1.00 96.81 106 GLY A CA 1
ATOM 811 C C . GLY A 1 106 ? 0.504 -10.956 -16.490 1.00 96.81 106 GLY A C 1
ATOM 812 O O . GLY A 1 106 ? -0.699 -11.068 -16.289 1.00 96.81 106 GLY A O 1
ATOM 813 N N . TRP A 1 107 ? 1.411 -11.290 -15.568 1.00 97.06 107 TRP A N 1
ATOM 814 C CA . TRP A 1 107 ? 1.029 -11.786 -14.243 1.00 97.06 107 TRP A CA 1
ATOM 815 C C . TRP A 1 107 ? 0.507 -10.669 -13.345 1.00 97.06 107 TRP A C 1
ATOM 817 O O . TRP A 1 107 ? -0.481 -10.870 -12.649 1.00 97.06 107 TRP A O 1
ATOM 827 N N . ALA A 1 108 ? 1.091 -9.4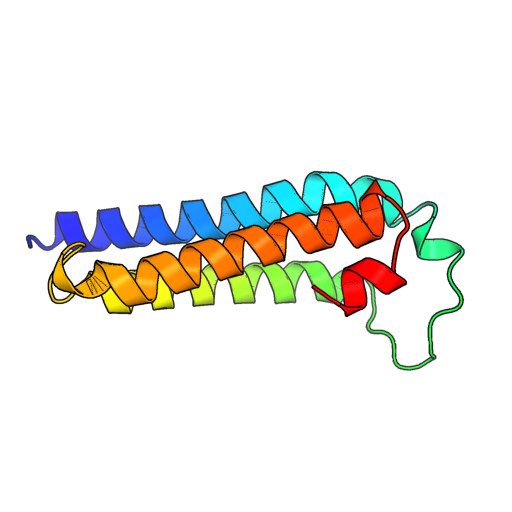74 -13.444 1.00 97.19 108 ALA A N 1
ATOM 828 C CA . ALA A 1 108 ? 0.594 -8.285 -12.756 1.00 97.19 108 ALA A CA 1
ATOM 829 C C . ALA A 1 108 ? -0.800 -7.833 -13.239 1.00 97.19 108 ALA A C 1
ATOM 831 O O . ALA A 1 108 ? -1.447 -7.033 -12.578 1.00 97.19 108 ALA A O 1
ATOM 832 N N . PHE A 1 109 ? -1.258 -8.292 -14.407 1.00 96.44 109 PHE A N 1
ATOM 833 C CA . PHE A 1 109 ? -2.627 -8.063 -14.874 1.00 96.44 109 PHE A CA 1
ATOM 834 C C . PHE A 1 109 ? -3.636 -9.060 -14.279 1.00 96.44 109 PHE A C 1
ATOM 836 O O . PHE A 1 109 ? -4.818 -8.743 -14.182 1.00 96.44 109 PHE A O 1
ATOM 843 N N . VAL A 1 110 ? -3.190 -10.276 -13.947 1.00 96.69 110 VAL A N 1
ATOM 844 C CA . VAL A 1 110 ? -4.050 -11.343 -13.402 1.00 96.69 110 VAL A CA 1
ATOM 845 C C . VAL A 1 110 ? -4.297 -11.168 -11.908 1.00 96.69 110 VAL A C 1
ATOM 847 O O . VAL A 1 110 ? -5.361 -11.549 -11.421 1.00 96.69 110 VAL A O 1
ATOM 850 N N . GLU A 1 111 ? -3.297 -10.659 -11.198 1.00 90.69 111 GLU A N 1
ATOM 851 C CA . GLU A 1 111 ? -3.394 -10.298 -9.784 1.00 90.69 111 GLU A CA 1
ATOM 852 C C . GLU A 1 111 ? -4.390 -9.152 -9.537 1.00 90.69 111 GLU A C 1
ATOM 854 O O . GLU A 1 111 ? -5.210 -9.304 -8.599 1.00 90.69 111 GLU A O 1
#

Radius of gyration: 16.55 Å; chains: 1; bounding box: 32×24×50 Å